Protein AF-A0A925RUZ6-F1 (afdb_monomer_lite)

Structure (mmCIF, N/CA/C/O backbone):
data_AF-A0A925RUZ6-F1
#
_entry.id   AF-A0A925RUZ6-F1
#
loop_
_atom_site.group_PDB
_atom_site.id
_atom_site.type_symbol
_atom_site.label_atom_id
_atom_site.label_alt_id
_atom_site.label_comp_id
_atom_site.label_asym_id
_atom_site.label_entity_id
_atom_site.label_seq_id
_atom_site.pdbx_PDB_ins_code
_atom_site.Cartn_x
_atom_site.Cartn_y
_atom_site.Cartn_z
_atom_site.occupancy
_atom_site.B_iso_or_equiv
_atom_site.auth_seq_id
_atom_site.auth_comp_id
_atom_site.auth_asym_id
_atom_site.auth_atom_id
_atom_site.pdbx_PD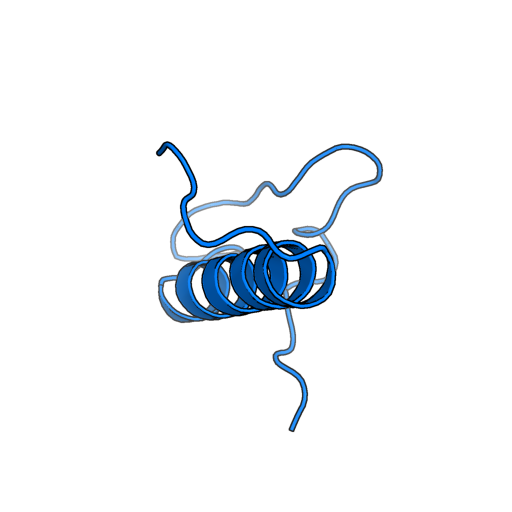B_model_num
ATOM 1 N N . MET A 1 1 ? -13.293 2.303 -9.242 1.00 76.44 1 MET A N 1
ATOM 2 C CA . MET A 1 1 ? -13.433 3.053 -7.976 1.00 76.44 1 MET A CA 1
ATOM 3 C C . MET A 1 1 ? -12.122 2.977 -7.217 1.00 76.44 1 MET A C 1
ATOM 5 O O . MET A 1 1 ? -11.479 1.934 -7.271 1.00 76.44 1 MET A O 1
ATOM 9 N N . SER A 1 2 ? -11.711 4.071 -6.578 1.00 88.31 2 SER A N 1
ATOM 10 C CA . SER A 1 2 ? -10.559 4.075 -5.670 1.00 88.31 2 SER A CA 1
ATOM 11 C C . SER A 1 2 ? -10.947 3.399 -4.357 1.00 88.31 2 SER A C 1
ATOM 13 O O . SER A 1 2 ? -12.049 3.630 -3.863 1.00 88.31 2 SER A O 1
ATOM 15 N N . HIS A 1 3 ? -10.058 2.563 -3.816 1.00 95.69 3 HIS A N 1
ATOM 16 C CA . HIS A 1 3 ? -10.232 1.977 -2.485 1.00 95.69 3 HIS A CA 1
ATOM 17 C C . HIS A 1 3 ? -10.233 3.088 -1.430 1.00 95.69 3 HIS A C 1
ATOM 19 O O . HIS A 1 3 ? -9.406 3.998 -1.511 1.00 95.69 3 HIS A O 1
ATOM 25 N N . GLN A 1 4 ? -11.156 3.034 -0.470 1.00 96.31 4 GLN A N 1
ATOM 26 C CA . GLN A 1 4 ? -11.231 4.007 0.620 1.00 96.31 4 GLN A CA 1
ATOM 27 C C . GLN A 1 4 ? -10.637 3.396 1.884 1.00 96.31 4 GLN A C 1
ATOM 29 O O . GLN A 1 4 ? -11.221 2.494 2.474 1.00 96.31 4 GLN A O 1
ATOM 34 N N . PHE A 1 5 ? -9.480 3.905 2.296 1.00 97.06 5 PHE A N 1
ATOM 35 C CA . PHE A 1 5 ? -8.867 3.541 3.567 1.00 97.06 5 PHE A CA 1
ATOM 36 C C . PHE A 1 5 ? -9.511 4.320 4.712 1.00 97.06 5 PHE A C 1
ATOM 38 O O . PHE A 1 5 ? -9.995 5.440 4.528 1.00 97.06 5 PHE A O 1
ATOM 45 N N . ASN A 1 6 ? -9.437 3.771 5.923 1.00 97.75 6 ASN A N 1
ATOM 46 C CA . ASN A 1 6 ? -9.669 4.571 7.117 1.00 97.75 6 ASN A CA 1
ATOM 47 C C . ASN A 1 6 ? -8.697 5.769 7.133 1.00 97.75 6 ASN A C 1
ATOM 49 O O . ASN A 1 6 ? -7.508 5.618 6.841 1.00 97.75 6 ASN A O 1
ATOM 53 N N . SER A 1 7 ? -9.192 6.955 7.496 1.00 96.94 7 SER A N 1
ATOM 54 C CA . SER A 1 7 ? -8.429 8.212 7.449 1.00 96.94 7 SER A CA 1
ATOM 55 C C . SER A 1 7 ? -7.181 8.232 8.336 1.00 96.94 7 SER A C 1
ATOM 57 O O . SER A 1 7 ? -6.317 9.081 8.148 1.00 96.94 7 SER A O 1
ATOM 59 N N . THR A 1 8 ? -7.065 7.302 9.287 1.00 96.62 8 THR A N 1
ATOM 60 C CA . THR A 1 8 ? -5.910 7.184 10.192 1.00 96.62 8 THR A CA 1
ATOM 61 C C . THR A 1 8 ? -4.855 6.179 9.725 1.00 96.62 8 THR A C 1
ATOM 63 O O . THR A 1 8 ? -3.774 6.104 10.321 1.00 96.62 8 THR A O 1
ATOM 66 N N . SER A 1 9 ? -5.160 5.397 8.684 1.00 97.31 9 SER A N 1
ATOM 67 C CA . SER A 1 9 ? -4.326 4.263 8.284 1.00 97.31 9 SER A CA 1
ATOM 68 C C . SER A 1 9 ? -3.143 4.658 7.410 1.00 97.31 9 SER A C 1
ATOM 70 O O . SER A 1 9 ? -2.070 4.073 7.544 1.00 97.31 9 SER A O 1
ATOM 72 N N . LEU A 1 10 ? -3.319 5.662 6.547 1.00 96.56 10 LEU A N 1
ATOM 73 C CA . LEU A 1 10 ? -2.249 6.229 5.725 1.00 96.56 10 LEU A CA 1
ATOM 74 C C . LEU A 1 10 ? -1.582 7.371 6.493 1.00 96.56 10 LEU A C 1
ATOM 76 O O . LEU A 1 10 ? -2.180 8.431 6.676 1.00 96.56 10 LEU A O 1
ATOM 80 N N . ARG A 1 11 ? -0.359 7.146 6.970 1.00 96.50 11 ARG A N 1
ATOM 81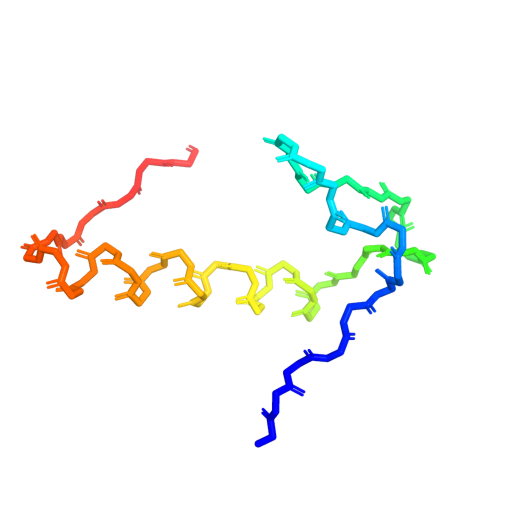 C CA . ARG A 1 11 ? 0.405 8.131 7.742 1.00 96.50 11 ARG A CA 1
ATOM 82 C C . ARG A 1 11 ? 1.479 8.762 6.868 1.00 96.50 11 ARG A C 1
ATOM 84 O O . ARG A 1 11 ? 1.710 8.339 5.741 1.00 96.50 11 ARG A O 1
ATOM 91 N N . GLU A 1 12 ? 2.146 9.777 7.409 1.00 97.56 12 GLU A N 1
ATOM 92 C CA . GLU A 1 12 ? 3.192 10.524 6.702 1.00 97.56 12 GLU A CA 1
ATOM 93 C C . GLU A 1 12 ? 4.343 9.626 6.215 1.00 97.56 12 GLU A C 1
ATOM 95 O O . GLU A 1 12 ? 4.859 9.829 5.120 1.00 97.56 12 GLU A O 1
ATOM 100 N N . TYR A 1 13 ? 4.709 8.606 6.999 1.00 96.94 13 TYR A N 1
ATOM 101 C CA . TYR A 1 13 ? 5.893 7.778 6.734 1.00 96.94 13 TYR A CA 1
ATOM 102 C C . TYR A 1 13 ? 5.593 6.297 6.499 1.00 96.94 13 TYR A C 1
ATOM 104 O O . TYR A 1 13 ? 6.423 5.585 5.940 1.00 96.94 13 TYR A O 1
ATOM 112 N N . ASP A 1 14 ? 4.442 5.807 6.958 1.00 97.50 14 ASP A N 1
ATOM 113 C CA . ASP A 1 14 ? 4.089 4.394 6.887 1.00 97.50 14 ASP A CA 1
ATOM 114 C C . ASP A 1 14 ? 2.570 4.172 6.846 1.00 97.50 14 ASP A C 1
ATOM 116 O O . ASP A 1 14 ? 1.766 5.107 6.837 1.00 97.50 14 ASP A O 1
ATOM 120 N N . ILE A 1 15 ? 2.176 2.903 6.771 1.00 97.50 15 ILE A N 1
ATOM 121 C CA . ILE A 1 15 ? 0.780 2.477 6.810 1.00 97.50 15 ILE A CA 1
ATOM 122 C C . ILE A 1 15 ? 0.592 1.636 8.065 1.00 97.50 15 ILE A C 1
ATOM 124 O O . ILE A 1 15 ? 1.294 0.642 8.261 1.00 97.50 15 ILE A O 1
ATOM 128 N N . ARG A 1 16 ? -0.352 2.023 8.927 1.00 97.31 16 ARG A N 1
ATOM 129 C CA . ARG A 1 16 ? -0.615 1.325 10.194 1.00 97.31 16 ARG A CA 1
ATOM 130 C C . ARG A 1 16 ? -2.075 1.389 10.575 1.00 97.31 16 ARG A C 1
ATOM 132 O O . ARG A 1 16 ? -2.701 2.432 10.469 1.00 97.31 16 ARG A O 1
ATOM 139 N N . GLY A 1 17 ? -2.574 0.320 11.173 1.00 96.69 17 GLY A N 1
ATOM 140 C CA . GLY A 1 17 ? -3.908 0.299 11.750 1.00 96.69 17 GLY A CA 1
ATOM 141 C C . GLY A 1 17 ? -4.092 -0.860 12.716 1.00 96.69 17 GLY A C 1
ATOM 142 O O . GLY A 1 17 ? -3.159 -1.614 12.990 1.00 96.69 17 GLY A O 1
ATOM 143 N N . ILE A 1 18 ? -5.309 -0.982 13.231 1.00 97.88 18 ILE A N 1
ATOM 144 C CA . ILE A 1 18 ? -5.747 -2.102 14.058 1.00 97.88 18 ILE A CA 1
ATOM 145 C C . ILE A 1 18 ? -6.466 -3.085 13.136 1.00 97.88 18 ILE A C 1
ATOM 147 O O . ILE A 1 18 ? -7.417 -2.703 12.444 1.00 97.88 18 ILE A O 1
ATOM 151 N N . VAL A 1 19 ? -6.008 -4.338 13.124 1.00 97.12 19 VAL A N 1
ATOM 152 C CA . VAL A 1 19 ? -6.597 -5.394 12.293 1.00 97.12 19 VAL A CA 1
ATOM 153 C C . VAL A 1 19 ? -8.066 -5.595 12.664 1.00 97.12 19 VAL A C 1
ATOM 155 O O . VAL A 1 19 ? -8.390 -5.764 13.836 1.00 97.12 19 VAL A O 1
ATOM 158 N N . GLY A 1 20 ? -8.947 -5.565 11.663 1.00 95.12 20 GLY A N 1
ATOM 159 C CA . GLY A 1 20 ? -10.396 -5.705 11.846 1.00 95.12 20 GLY A CA 1
ATOM 160 C C . GLY A 1 20 ? -11.121 -4.415 12.245 1.00 95.12 20 GLY A C 1
ATOM 161 O O . GLY A 1 20 ? -12.346 -4.424 12.328 1.00 95.12 20 GLY A O 1
ATOM 162 N N . THR A 1 21 ? -10.396 -3.307 12.441 1.00 96.56 21 THR A N 1
ATOM 163 C CA . THR A 1 21 ? -10.986 -2.005 12.802 1.00 96.56 21 THR A CA 1
ATOM 164 C C . THR A 1 21 ? -10.624 -0.914 11.800 1.00 96.56 21 THR A C 1
ATOM 166 O O . THR A 1 21 ? -11.506 -0.271 11.240 1.00 96.56 21 THR A O 1
ATOM 169 N N . THR A 1 22 ? -9.327 -0.681 11.577 1.00 97.81 22 THR A N 1
ATOM 170 C CA . THR A 1 22 ? -8.834 0.361 10.655 1.00 97.81 22 THR A CA 1
ATOM 171 C C . THR A 1 22 ? -7.944 -0.193 9.546 1.00 97.81 22 THR A C 1
ATOM 173 O O . THR A 1 22 ? -7.609 0.537 8.614 1.00 97.81 22 THR A O 1
ATOM 176 N N . LEU A 1 23 ? -7.579 -1.475 9.626 1.00 97.81 23 LEU A N 1
ATOM 177 C CA . LEU A 1 23 ? -6.887 -2.203 8.569 1.00 97.81 23 LEU A CA 1
ATOM 178 C C . LEU A 1 23 ? -7.522 -3.589 8.399 1.00 97.81 23 LEU A C 1
ATOM 180 O O . LEU A 1 23 ? -7.628 -4.350 9.362 1.00 97.81 23 LEU A O 1
ATOM 184 N N . GLY A 1 24 ? -7.934 -3.926 7.185 1.00 97.12 24 GLY A N 1
ATOM 185 C CA . GLY A 1 24 ? -8.520 -5.215 6.834 1.00 97.12 24 GLY A CA 1
ATOM 186 C C . GLY A 1 24 ? -7.840 -5.883 5.634 1.00 97.12 24 GLY A C 1
ATOM 187 O O . GLY A 1 24 ? -6.917 -5.324 5.034 1.00 97.12 24 GLY A O 1
ATOM 188 N N . PRO A 1 25 ? -8.296 -7.090 5.257 1.00 97.94 25 PRO A N 1
ATOM 189 C CA . PRO A 1 25 ? -7.760 -7.818 4.106 1.00 97.94 25 PRO A CA 1
ATOM 190 C C . PRO A 1 25 ? -7.848 -7.030 2.789 1.00 97.94 25 PRO A C 1
ATOM 192 O O . PRO A 1 25 ? -6.893 -7.026 2.012 1.00 97.94 25 PRO A O 1
ATOM 195 N N . ASP A 1 26 ? -8.950 -6.310 2.568 1.00 97.25 26 ASP A N 1
ATOM 196 C CA . ASP A 1 26 ? -9.142 -5.499 1.359 1.00 97.25 26 ASP A CA 1
ATOM 197 C C . ASP A 1 26 ? -8.177 -4.306 1.305 1.00 97.25 26 ASP A C 1
ATOM 199 O O . ASP A 1 26 ? -7.674 -3.966 0.233 1.00 97.25 26 ASP A O 1
ATOM 203 N N . ASP A 1 27 ? -7.843 -3.716 2.461 1.00 97.69 27 ASP A N 1
ATOM 204 C CA . ASP A 1 27 ? -6.815 -2.677 2.557 1.00 97.69 27 ASP A CA 1
ATOM 205 C C . ASP A 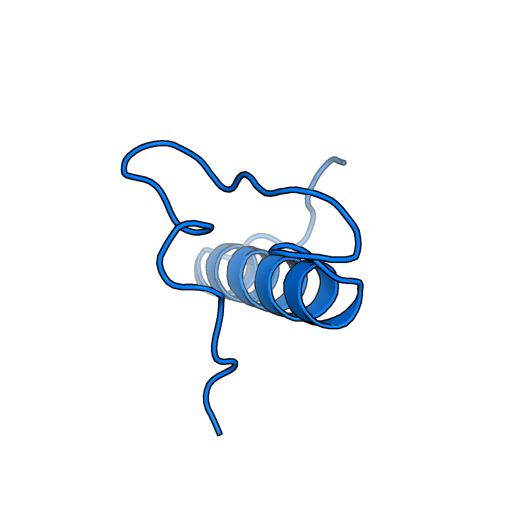1 27 ? -5.445 -3.240 2.173 1.00 97.69 27 ASP A C 1
ATOM 207 O O . ASP A 1 27 ? -4.744 -2.648 1.353 1.00 97.69 27 ASP A O 1
ATOM 211 N N . ALA A 1 28 ? -5.072 -4.407 2.712 1.00 97.25 28 ALA A N 1
ATOM 212 C CA . ALA A 1 28 ? -3.806 -5.063 2.385 1.00 97.25 28 ALA A CA 1
ATOM 213 C C . ALA A 1 28 ? -3.700 -5.376 0.882 1.00 97.25 28 ALA A C 1
ATOM 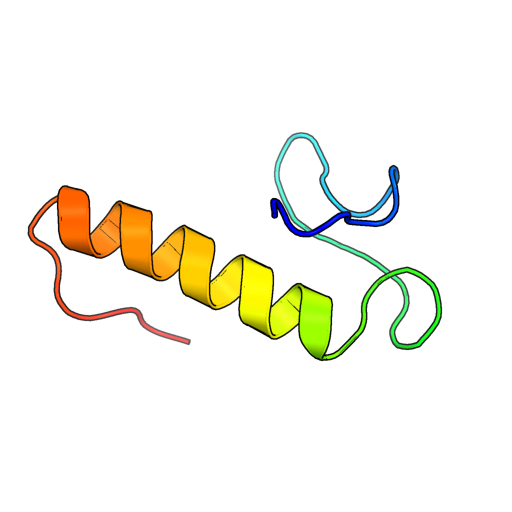215 O O . ALA A 1 28 ? -2.662 -5.117 0.264 1.00 97.25 28 ALA A O 1
ATOM 216 N N . TYR A 1 29 ? -4.787 -5.857 0.271 1.00 97.75 29 TYR A N 1
ATOM 217 C CA . TYR A 1 29 ? -4.856 -6.069 -1.174 1.00 97.75 29 TYR A CA 1
ATOM 218 C C . TYR A 1 29 ? -4.687 -4.759 -1.957 1.00 97.75 29 TYR A C 1
ATOM 220 O O . TYR A 1 29 ? -3.889 -4.692 -2.898 1.00 97.75 29 TYR A O 1
ATOM 228 N N . ALA A 1 30 ? -5.400 -3.699 -1.566 1.00 98.06 30 ALA A N 1
ATOM 229 C CA . ALA A 1 30 ? -5.310 -2.395 -2.214 1.00 98.06 30 ALA A CA 1
ATOM 230 C C . ALA A 1 30 ? -3.897 -1.791 -2.108 1.00 98.06 30 ALA A C 1
ATOM 232 O O . ALA A 1 30 ? -3.377 -1.279 -3.105 1.00 98.06 30 ALA A O 1
ATOM 233 N N . ILE A 1 31 ? -3.253 -1.911 -0.942 1.00 97.44 31 ILE A N 1
ATOM 234 C CA . ILE A 1 31 ? -1.868 -1.481 -0.696 1.00 97.44 31 ILE A CA 1
ATOM 235 C C . ILE A 1 31 ? -0.907 -2.256 -1.596 1.00 97.44 31 ILE A C 1
ATOM 237 O O . ILE A 1 31 ? -0.147 -1.643 -2.346 1.00 97.44 31 ILE A O 1
ATOM 241 N N . GLY A 1 32 ? -0.974 -3.591 -1.582 1.00 97.88 32 GLY A N 1
ATOM 242 C CA . GLY A 1 32 ? -0.113 -4.439 -2.407 1.00 97.88 32 GLY A CA 1
ATOM 243 C C . GLY A 1 32 ? -0.265 -4.137 -3.899 1.00 97.88 32 GLY A C 1
ATOM 244 O O . GLY A 1 32 ? 0.729 -3.971 -4.609 1.00 97.88 32 GLY A O 1
ATOM 245 N N . ARG A 1 33 ? -1.505 -3.960 -4.376 1.00 97.69 33 ARG A N 1
ATOM 246 C CA . ARG A 1 33 ? -1.777 -3.576 -5.768 1.00 97.69 33 ARG A CA 1
ATOM 247 C C . ARG A 1 33 ? -1.230 -2.185 -6.102 1.00 97.69 33 ARG A C 1
ATOM 249 O O . ARG A 1 33 ? -0.717 -1.985 -7.206 1.00 97.69 33 ARG A O 1
ATOM 256 N N . GLY A 1 34 ? -1.319 -1.234 -5.173 1.00 96.94 34 GLY A N 1
ATOM 257 C CA . GLY A 1 34 ? -0.747 0.106 -5.317 1.00 96.94 34 GLY A CA 1
ATOM 258 C C . GLY A 1 34 ? 0.778 0.076 -5.433 1.00 96.94 34 GLY A C 1
ATOM 259 O O . GLY A 1 34 ? 1.323 0.552 -6.431 1.00 96.94 34 GLY A O 1
ATOM 260 N N . ILE A 1 35 ? 1.454 -0.559 -4.470 1.00 97.75 35 ILE A N 1
ATOM 261 C CA . ILE A 1 35 ? 2.918 -0.716 -4.455 1.00 97.75 35 ILE A CA 1
ATOM 262 C C . ILE A 1 35 ? 3.389 -1.442 -5.720 1.00 97.75 35 ILE A C 1
ATOM 264 O O . ILE A 1 35 ? 4.264 -0.946 -6.429 1.00 97.75 35 ILE A O 1
ATOM 268 N N . GLY A 1 36 ? 2.762 -2.568 -6.072 1.00 98.31 36 GLY A N 1
ATOM 269 C CA . GLY A 1 36 ? 3.100 -3.327 -7.277 1.00 98.31 36 GLY A CA 1
ATOM 270 C C . GLY A 1 36 ? 2.917 -2.522 -8.568 1.00 98.31 36 GLY A C 1
ATOM 271 O O . GLY A 1 36 ? 3.734 -2.628 -9.482 1.00 98.31 36 GLY A O 1
ATOM 272 N N . THR A 1 37 ? 1.894 -1.662 -8.640 1.00 98.06 37 THR A N 1
ATOM 273 C CA . THR A 1 37 ? 1.694 -0.757 -9.785 1.00 98.06 37 THR A CA 1
ATOM 274 C C . THR A 1 37 ? 2.840 0.248 -9.909 1.00 98.06 37 THR A C 1
ATOM 276 O O . THR A 1 37 ? 3.329 0.470 -11.017 1.00 98.06 37 THR A O 1
ATOM 279 N N . LEU A 1 38 ? 3.285 0.841 -8.796 1.00 98.12 38 LEU A N 1
ATOM 280 C CA . LEU A 1 38 ? 4.424 1.766 -8.786 1.00 98.12 38 LEU A CA 1
ATOM 281 C C . LEU A 1 38 ? 5.712 1.063 -9.230 1.00 98.12 38 LEU A C 1
ATOM 283 O O . LEU A 1 38 ? 6.398 1.560 -10.122 1.00 98.12 38 LEU A O 1
ATOM 287 N N . VAL A 1 39 ? 5.984 -0.127 -8.689 1.00 98.56 39 VAL A N 1
ATOM 288 C CA . VAL A 1 39 ? 7.153 -0.941 -9.059 1.00 98.56 39 VAL A CA 1
ATOM 289 C C . VAL A 1 39 ? 7.134 -1.286 -10.547 1.00 98.56 39 VAL A C 1
ATOM 291 O O . VAL A 1 39 ? 8.131 -1.070 -11.236 1.00 98.56 39 VAL A O 1
ATOM 294 N N . ARG A 1 40 ? 5.996 -1.754 -11.078 1.00 98.56 40 ARG A N 1
ATOM 295 C CA . ARG A 1 40 ? 5.863 -2.084 -12.505 1.00 98.56 40 ARG A CA 1
ATOM 296 C C . ARG A 1 40 ? 6.065 -0.875 -13.410 1.00 98.56 40 ARG A C 1
ATOM 298 O O . ARG A 1 40 ? 6.720 -1.001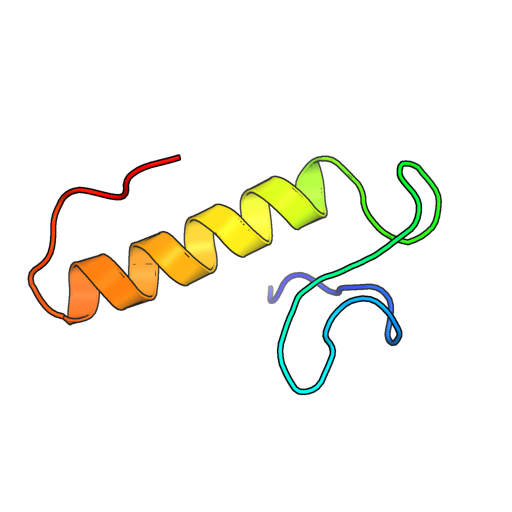 -14.440 1.00 98.56 40 ARG A O 1
ATOM 305 N N . ARG A 1 41 ? 5.542 0.296 -13.032 1.00 98.50 41 ARG A N 1
ATOM 306 C CA . ARG A 1 41 ? 5.755 1.547 -13.782 1.00 98.50 41 ARG A CA 1
ATOM 307 C C . ARG A 1 41 ? 7.216 1.996 -13.767 1.00 98.50 41 ARG A C 1
ATOM 309 O O . ARG A 1 41 ? 7.662 2.583 -14.743 1.00 98.50 41 ARG A O 1
ATOM 316 N N . GLY A 1 42 ? 7.956 1.675 -12.707 1.00 98.44 42 GLY A N 1
ATOM 317 C CA . GLY A 1 42 ? 9.406 1.865 -12.626 1.00 98.44 42 GLY A CA 1
ATOM 318 C C . GLY A 1 42 ? 10.238 0.800 -13.355 1.00 98.44 42 GLY A C 1
ATOM 319 O O . GLY A 1 42 ? 11.457 0.815 -13.230 1.00 98.44 42 GLY A O 1
ATOM 320 N N . GLY A 1 43 ? 9.618 -0.142 -14.078 1.00 98.6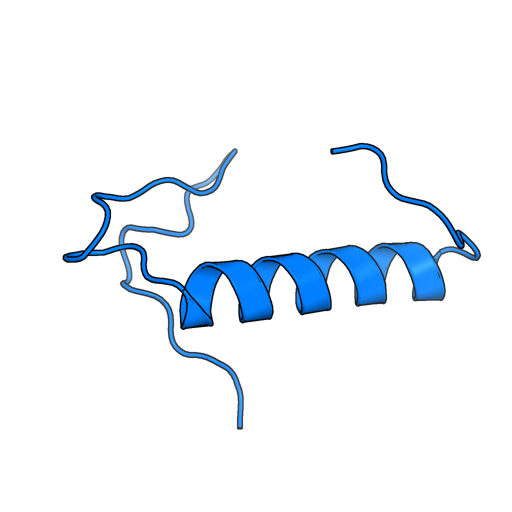2 43 GLY A N 1
ATOM 321 C CA . GLY A 1 43 ? 10.313 -1.229 -14.782 1.00 98.62 43 GLY A CA 1
ATOM 322 C C . GLY A 1 43 ? 10.672 -2.439 -13.909 1.00 98.62 43 GLY A C 1
ATOM 323 O O . GLY A 1 43 ? 11.238 -3.409 -14.409 1.00 98.62 43 GLY A O 1
ATOM 324 N N . GLY A 1 44 ? 10.317 -2.426 -12.623 1.00 98.44 44 GLY A N 1
ATOM 325 C CA . GLY A 1 44 ? 10.515 -3.559 -11.724 1.00 98.44 44 GLY A CA 1
ATOM 326 C C . GLY A 1 44 ? 9.514 -4.695 -11.966 1.00 98.44 44 GLY A C 1
ATOM 327 O O . GLY A 1 44 ? 8.434 -4.512 -12.537 1.00 98.44 44 GLY A O 1
ATOM 328 N N . ALA A 1 45 ? 9.861 -5.894 -11.499 1.00 98.00 45 ALA A N 1
ATOM 329 C CA . ALA A 1 45 ? 9.013 -7.086 -11.614 1.00 98.00 45 ALA A CA 1
ATOM 330 C C . ALA A 1 45 ? 8.927 -7.923 -10.326 1.00 98.00 45 ALA A C 1
ATOM 332 O O . ALA A 1 45 ? 8.205 -8.915 -10.298 1.00 98.00 45 ALA A O 1
ATOM 333 N N . SER A 1 46 ? 9.627 -7.524 -9.265 1.00 97.88 46 SER A N 1
ATOM 334 C CA . SER A 1 46 ? 9.720 -8.269 -8.010 1.00 97.88 46 SER A CA 1
ATOM 335 C C . SER A 1 46 ? 9.658 -7.326 -6.814 1.00 97.88 46 SER A C 1
ATOM 337 O O . SER A 1 46 ? 10.198 -6.222 -6.866 1.00 97.88 46 SER A O 1
ATOM 339 N N . VAL A 1 47 ? 9.030 -7.786 -5.734 1.00 97.50 47 VAL A N 1
ATOM 340 C CA . VAL A 1 47 ? 8.960 -7.107 -4.436 1.00 97.50 47 VAL A CA 1
ATOM 341 C C . VAL A 1 47 ? 9.253 -8.156 -3.369 1.00 97.50 47 VAL A C 1
ATOM 343 O O . VAL A 1 47 ? 8.673 -9.239 -3.417 1.00 97.50 47 VAL A O 1
ATOM 346 N N . ALA A 1 48 ? 10.172 -7.863 -2.452 1.00 97.94 48 ALA A N 1
ATOM 347 C CA . ALA A 1 48 ? 10.417 -8.705 -1.285 1.00 97.94 48 ALA A CA 1
ATOM 348 C C . ALA A 1 48 ? 9.367 -8.408 -0.204 1.00 97.94 48 ALA A C 1
ATOM 350 O O . ALA A 1 48 ? 8.949 -7.256 -0.064 1.00 97.94 48 ALA A O 1
ATOM 351 N N . VAL A 1 49 ? 8.952 -9.441 0.530 1.00 94.50 49 VAL A N 1
ATOM 352 C CA . VAL A 1 49 ? 7.943 -9.371 1.599 1.00 94.50 49 VAL A CA 1
ATOM 353 C C . VAL A 1 49 ? 8.488 -10.053 2.840 1.00 94.50 49 VAL A C 1
ATOM 355 O O . VAL A 1 49 ? 9.097 -11.134 2.670 1.00 94.50 49 VAL A O 1
#

Radius of gyration: 11.91 Å; chains: 1; bounding box: 24×20×29 Å

Secondary structure (DSSP, 8-state):
------TTTB-SS-B---BTTTB-HHHHHHHHHHHHHHHHHTT------

Sequence (49 aa):
MSHQFNSTSLREYDIRGIVGTTLGPDDAYAIGRGIGTLVRRGGGASVAV

Foldseek 3Di:
DQDDFDPPQDDPPHGDDDEPPRDYPVNVVNVVVVVCVVCVVVVHDDDDD

pLDDT: mean 96.81, std 3.32, range [76.44, 98.62]